Protein AF-K2BCK5-F1 (afdb_monomer)

Sequence (173 aa):
MKDTQELDNCLQQTIKYLMENWYKEETGIVACALKDSDKIVFATSSKNGKNWSHAERNAYNKFKHLYGEPSEDAAFVITLSPCVEQLKYRSESSCAELIRLLGVRRMHFGVIDTLHVSSISSYAEMGFIATLTKNNRIALICDKLMSLFSRYDSRINSELLKIKKELGDGFFS

Structure (mmCIF, N/CA/C/O backbone):
data_AF-K2BCK5-F1
#
_entry.id   AF-K2BCK5-F1
#
loop_
_atom_site.group_PDB
_atom_site.id
_atom_site.type_symbol
_atom_site.label_atom_id
_atom_site.label_alt_id
_atom_site.label_comp_id
_atom_site.label_asym_id
_atom_site.label_entity_id
_atom_site.label_seq_id
_atom_site.pdbx_PDB_ins_code
_atom_site.Cartn_x
_atom_site.Cartn_y
_atom_site.Cartn_z
_atom_site.occupancy
_atom_site.B_iso_or_equiv
_atom_site.auth_seq_id
_atom_site.auth_comp_id
_atom_site.auth_asym_id
_atom_site.auth_atom_id
_atom_site.pdbx_PDB_model_num
ATOM 1 N N . MET A 1 1 ? 1.784 6.156 -20.976 1.00 53.47 1 MET A N 1
ATOM 2 C CA . MET A 1 1 ? 0.353 6.538 -20.900 1.00 53.47 1 MET A CA 1
ATOM 3 C C . MET A 1 1 ? -0.557 5.344 -20.611 1.00 53.47 1 MET A C 1
ATOM 5 O O . MET A 1 1 ? -1.335 5.458 -19.681 1.00 53.47 1 MET A O 1
ATOM 9 N N . LYS A 1 2 ? -0.439 4.203 -21.317 1.00 61.94 2 LYS A N 1
ATOM 10 C CA . LYS A 1 2 ? -1.204 2.977 -20.988 1.00 61.94 2 LYS A CA 1
ATOM 11 C C . LYS A 1 2 ? -0.831 2.368 -19.625 1.00 61.94 2 LYS A C 1
ATOM 13 O O . LYS A 1 2 ? -1.712 2.108 -18.823 1.00 61.94 2 LYS A O 1
ATOM 18 N N . ASP A 1 3 ? 0.465 2.275 -19.335 1.00 81.06 3 ASP A N 1
ATOM 19 C CA . ASP A 1 3 ? 0.979 1.688 -18.088 1.00 81.06 3 ASP A CA 1
ATOM 20 C C . ASP A 1 3 ? 0.505 2.423 -16.815 1.00 81.06 3 ASP A C 1
ATOM 22 O O . ASP A 1 3 ? 0.029 1.811 -15.868 1.00 81.06 3 ASP A O 1
ATOM 26 N N . THR A 1 4 ? 0.515 3.761 -16.815 1.00 85.69 4 THR A N 1
ATOM 27 C CA . THR A 1 4 ? 0.007 4.556 -15.681 1.00 85.69 4 THR A CA 1
ATOM 28 C C . THR A 1 4 ? -1.488 4.346 -15.442 1.00 85.69 4 THR A C 1
ATOM 30 O O . THR A 1 4 ? -1.906 4.287 -14.294 1.00 85.69 4 THR A O 1
AT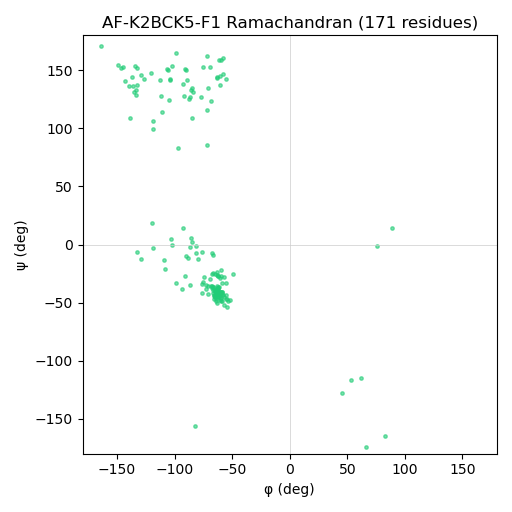OM 33 N N . GLN A 1 5 ? -2.292 4.192 -16.499 1.00 93.06 5 GLN A N 1
ATOM 34 C CA . GLN A 1 5 ? -3.727 3.933 -16.352 1.00 93.06 5 GLN A CA 1
ATOM 35 C C . GLN A 1 5 ? -3.990 2.553 -15.733 1.00 93.06 5 GLN A C 1
ATOM 37 O O . GLN A 1 5 ? -4.907 2.400 -14.929 1.00 93.06 5 GLN A O 1
ATOM 42 N N . GLU A 1 6 ? -3.192 1.545 -16.087 1.00 94.25 6 GLU A N 1
ATOM 43 C CA . GLU A 1 6 ? -3.275 0.218 -15.469 1.00 94.25 6 GLU A CA 1
ATOM 44 C C . GLU A 1 6 ? -2.897 0.259 -13.985 1.00 94.25 6 GLU A C 1
ATOM 46 O O . GLU A 1 6 ? -3.572 -0.361 -13.161 1.00 94.25 6 GLU A O 1
ATOM 51 N N . LEU A 1 7 ? -1.861 1.024 -13.629 1.00 96.38 7 LEU A N 1
ATOM 52 C CA . LEU A 1 7 ? -1.454 1.219 -12.237 1.00 96.38 7 LEU A CA 1
ATOM 53 C C . LEU A 1 7 ? -2.491 2.027 -11.440 1.00 96.38 7 LEU A C 1
ATOM 55 O O . LEU A 1 7 ? -2.759 1.674 -10.296 1.00 96.38 7 LEU A O 1
ATOM 59 N N . ASP A 1 8 ? -3.152 3.016 -12.049 1.00 97.44 8 ASP A N 1
ATOM 60 C CA . ASP A 1 8 ? -4.283 3.737 -11.447 1.00 97.44 8 ASP A CA 1
ATOM 61 C C . ASP A 1 8 ? -5.480 2.804 -11.195 1.00 97.44 8 ASP A C 1
ATOM 63 O O . ASP A 1 8 ? -6.089 2.833 -10.124 1.00 97.44 8 ASP A O 1
ATOM 67 N N . ASN A 1 9 ? -5.796 1.919 -12.146 1.00 97.06 9 ASN A N 1
ATOM 68 C CA . ASN A 1 9 ? -6.847 0.913 -11.968 1.00 97.06 9 ASN A CA 1
ATOM 69 C C . ASN A 1 9 ? -6.490 -0.069 -10.840 1.00 97.06 9 ASN A C 1
ATOM 71 O O . ASN A 1 9 ? -7.350 -0.445 -10.041 1.00 97.06 9 ASN A O 1
ATOM 75 N N . CYS A 1 10 ? -5.220 -0.472 -10.755 1.00 98.12 10 CYS A N 1
ATOM 76 C CA . CYS A 1 10 ? -4.704 -1.290 -9.661 1.00 98.12 10 CYS A CA 1
ATOM 77 C C . CYS A 1 10 ? -4.833 -0.554 -8.317 1.00 98.12 10 CYS A C 1
ATOM 79 O O . CYS A 1 10 ? -5.353 -1.114 -7.356 1.00 98.12 10 CYS A O 1
ATOM 81 N N . LEU A 1 11 ? -4.465 0.727 -8.263 1.00 98.44 11 LEU A N 1
ATOM 82 C CA . LEU A 1 11 ? -4.573 1.560 -7.067 1.00 98.44 11 LEU A CA 1
ATOM 83 C C . LEU A 1 11 ? -6.029 1.729 -6.615 1.00 98.44 11 LEU A C 1
ATOM 85 O O . LEU A 1 11 ? -6.318 1.663 -5.421 1.00 98.44 11 LEU A O 1
ATOM 89 N N . GLN A 1 12 ? -6.966 1.858 -7.554 1.00 98.19 12 GLN A N 1
ATOM 90 C CA . GLN A 1 12 ? -8.393 1.862 -7.247 1.00 98.19 12 GLN A CA 1
ATOM 91 C C . GLN A 1 12 ? -8.847 0.543 -6.597 1.00 98.19 12 GLN A C 1
ATOM 93 O O . GLN A 1 12 ? -9.608 0.567 -5.627 1.00 98.19 12 GLN A O 1
ATOM 98 N N . GLN A 1 13 ? -8.367 -0.608 -7.082 1.00 98.50 13 GLN A N 1
ATOM 99 C CA . GLN A 1 13 ? -8.641 -1.909 -6.457 1.00 98.50 13 GLN A CA 1
ATOM 100 C C . GLN A 1 13 ? -7.987 -2.027 -5.074 1.00 98.50 13 GLN A C 1
ATOM 102 O O . GLN A 1 13 ? -8.606 -2.551 -4.150 1.00 98.50 13 GLN A O 1
ATOM 107 N N . THR A 1 14 ? -6.789 -1.471 -4.894 1.00 98.69 14 THR A N 1
ATOM 108 C CA . THR A 1 14 ? -6.109 -1.386 -3.593 1.00 98.69 14 THR A CA 1
ATOM 109 C C . THR A 1 14 ? -6.914 -0.568 -2.581 1.00 98.69 14 THR A C 1
ATOM 111 O O . THR A 1 14 ? -7.064 -0.987 -1.433 1.00 98.69 14 THR A O 1
ATOM 114 N N . ILE A 1 15 ? -7.493 0.563 -2.997 1.00 98.38 15 ILE A N 1
ATOM 115 C CA . ILE A 1 15 ? -8.399 1.360 -2.153 1.00 98.38 15 ILE A CA 1
ATOM 116 C C . ILE A 1 15 ? -9.665 0.567 -1.829 1.00 98.38 15 ILE A C 1
ATOM 118 O O . ILE A 1 15 ? -10.069 0.519 -0.670 1.00 98.38 15 ILE A O 1
ATOM 122 N N . LYS A 1 16 ? -10.267 -0.109 -2.813 1.00 98.25 16 LYS A N 1
ATOM 123 C CA . LYS A 1 16 ? -11.437 -0.965 -2.575 1.00 98.25 16 LYS A CA 1
ATOM 124 C C . LYS A 1 16 ? -11.134 -2.062 -1.547 1.00 98.25 16 LYS A C 1
ATOM 126 O O . LYS A 1 16 ? -11.921 -2.261 -0.627 1.00 98.25 16 LYS A O 1
ATOM 131 N N . TYR A 1 17 ? -9.971 -2.705 -1.643 1.00 98.50 17 TYR A N 1
ATOM 132 C CA . TYR A 1 17 ? -9.525 -3.689 -0.657 1.00 98.50 17 TYR A CA 1
ATOM 133 C C . TYR A 1 17 ? -9.406 -3.078 0.747 1.00 98.50 17 TYR A C 1
ATOM 135 O O . TYR A 1 17 ? -9.821 -3.697 1.727 1.00 98.50 17 TYR A O 1
ATOM 143 N N . LEU A 1 18 ? -8.885 -1.852 0.870 1.00 98.06 18 LEU A N 1
ATOM 144 C CA . LEU A 1 18 ? -8.857 -1.140 2.150 1.00 98.06 18 LEU A CA 1
ATOM 145 C C . LEU A 1 18 ? -10.269 -0.888 2.695 1.00 98.06 18 LEU A C 1
ATOM 147 O O . LEU A 1 18 ? -10.499 -1.119 3.879 1.00 98.06 18 LEU A O 1
ATOM 151 N N . MET A 1 19 ? -11.205 -0.456 1.845 1.00 97.25 19 MET A N 1
ATOM 152 C CA . MET A 1 19 ? -12.600 -0.200 2.226 1.00 97.25 19 MET A CA 1
ATOM 153 C C . MET A 1 19 ? -13.285 -1.465 2.758 1.00 97.25 19 MET A C 1
ATOM 155 O O . MET A 1 19 ? -13.895 -1.438 3.822 1.00 97.25 19 MET A O 1
ATOM 159 N N . GLU A 1 20 ? -13.129 -2.595 2.067 1.00 97.44 20 GLU A N 1
ATOM 160 C CA . GLU A 1 20 ? -13.711 -3.887 2.466 1.00 97.44 20 GLU A CA 1
ATOM 161 C C . GLU A 1 20 ? -13.161 -4.405 3.803 1.00 97.44 20 GLU A C 1
ATOM 163 O O . GLU A 1 20 ? -13.828 -5.154 4.516 1.00 97.44 20 GLU A O 1
ATOM 168 N N . ASN A 1 21 ? -11.943 -3.998 4.164 1.00 97.19 21 ASN A N 1
ATOM 169 C CA . ASN A 1 21 ? -11.291 -4.378 5.415 1.00 97.19 21 ASN A CA 1
ATOM 170 C C . ASN A 1 21 ? -11.315 -3.251 6.459 1.00 97.19 21 ASN A C 1
ATOM 172 O O . ASN A 1 21 ? -10.730 -3.406 7.530 1.00 97.19 21 ASN A O 1
ATOM 176 N N . TRP A 1 22 ? -11.987 -2.128 6.178 1.00 96.00 22 TRP A N 1
ATOM 177 C CA . TRP A 1 22 ? -11.832 -0.882 6.927 1.00 96.00 22 TRP A CA 1
ATOM 178 C C . TRP A 1 22 ? -12.048 -1.072 8.427 1.00 96.00 22 TRP A C 1
ATOM 180 O O . TRP A 1 22 ? -11.190 -0.682 9.214 1.00 96.00 22 TRP A O 1
ATOM 190 N N . TYR A 1 23 ? -13.127 -1.745 8.822 1.00 95.88 23 TYR A N 1
ATOM 191 C CA . TYR A 1 23 ? -13.519 -1.912 10.226 1.00 95.88 23 TYR A CA 1
ATOM 192 C C . TYR A 1 23 ? -12.863 -3.083 10.963 1.00 95.88 23 TYR A C 1
ATOM 194 O O . TYR A 1 23 ? -13.219 -3.344 12.113 1.00 95.88 23 TYR A O 1
ATOM 202 N N . LYS A 1 24 ? -11.917 -3.791 10.343 1.00 95.19 24 LYS A N 1
ATOM 203 C CA . LYS A 1 24 ? -11.143 -4.811 11.053 1.00 95.19 24 LYS A CA 1
ATOM 204 C C . LYS A 1 24 ? -10.193 -4.141 12.040 1.00 95.19 24 LYS A C 1
ATOM 206 O O . LYS A 1 24 ? -9.539 -3.150 11.704 1.00 95.19 24 LYS A O 1
ATOM 211 N N . GLU A 1 25 ? -10.130 -4.667 13.259 1.00 91.50 25 GLU A N 1
ATOM 212 C CA . GLU A 1 25 ? -9.339 -4.083 14.349 1.00 91.50 25 GLU A CA 1
ATOM 213 C C . GLU A 1 25 ? -7.844 -4.058 14.011 1.00 91.50 25 GLU A C 1
ATOM 215 O O . GLU A 1 25 ? -7.132 -3.099 14.312 1.00 91.50 25 GLU A O 1
ATOM 220 N N . GLU A 1 26 ? -7.386 -5.101 13.331 1.00 93.38 26 GLU A N 1
ATOM 221 C CA . GLU A 1 26 ? -6.018 -5.274 12.884 1.00 93.38 26 GLU A CA 1
ATOM 222 C C . GLU A 1 26 ? -5.687 -4.483 11.617 1.00 93.38 26 GLU A C 1
ATOM 224 O O . GLU A 1 26 ? -4.514 -4.372 11.279 1.00 93.38 26 GLU A O 1
ATOM 229 N N . THR A 1 27 ? -6.668 -3.935 10.898 1.00 95.44 27 THR A N 1
ATOM 230 C CA . THR A 1 27 ? -6.425 -3.225 9.638 1.00 95.44 27 THR A CA 1
ATOM 231 C C . THR A 1 27 ? -6.028 -1.776 9.897 1.00 95.44 27 THR A C 1
ATOM 233 O O . THR A 1 27 ? -6.687 -1.047 10.635 1.00 95.44 27 THR A O 1
ATOM 236 N N . GLY A 1 28 ? -4.955 -1.333 9.246 1.00 95.19 28 GLY A N 1
ATOM 237 C CA . GLY A 1 28 ? -4.481 0.046 9.249 1.00 95.19 28 GLY A CA 1
ATOM 238 C C . GLY A 1 28 ? -5.224 0.928 8.245 1.00 95.19 28 GLY A C 1
ATOM 239 O O . GLY A 1 28 ? -6.366 0.648 7.876 1.00 95.19 28 GLY A O 1
ATOM 240 N N . ILE A 1 29 ? -4.577 2.015 7.822 1.00 95.44 29 ILE A N 1
ATOM 241 C CA . ILE A 1 29 ? -5.133 2.997 6.868 1.00 95.44 29 ILE A CA 1
ATOM 242 C C . ILE A 1 29 ? -4.332 3.119 5.569 1.00 95.44 29 ILE A C 1
ATOM 244 O O . ILE A 1 29 ? -4.716 3.864 4.677 1.00 95.44 29 ILE A O 1
ATOM 248 N N . VAL A 1 30 ? -3.219 2.395 5.457 1.00 97.00 30 VAL A N 1
ATOM 249 C CA . VAL A 1 30 ? -2.414 2.332 4.233 1.00 97.00 30 VAL A CA 1
ATOM 250 C C . VAL A 1 30 ? -2.693 0.995 3.567 1.00 97.00 30 VAL A C 1
ATOM 252 O O . VAL A 1 30 ? -2.837 -0.015 4.256 1.00 97.00 30 VAL A O 1
ATOM 255 N N . ALA A 1 31 ? -2.763 0.967 2.242 1.00 98.50 31 ALA A N 1
ATOM 256 C CA . ALA A 1 31 ? -2.897 -0.262 1.478 1.00 98.50 31 ALA A CA 1
ATOM 257 C C . ALA A 1 31 ? -1.909 -0.311 0.318 1.00 98.50 31 ALA A C 1
ATOM 259 O O . ALA A 1 31 ? -1.484 0.713 -0.213 1.00 98.50 31 ALA A O 1
ATOM 260 N N . CYS A 1 32 ? -1.536 -1.530 -0.046 1.00 98.81 32 CYS A N 1
ATOM 261 C CA . CYS A 1 32 ? -0.560 -1.831 -1.071 1.00 98.81 32 CYS A CA 1
ATOM 262 C C . CYS A 1 32 ? -1.038 -3.027 -1.890 1.00 98.81 32 CYS A C 1
ATOM 264 O O . CYS A 1 32 ? -1.476 -4.038 -1.332 1.00 98.81 32 CYS A O 1
ATOM 266 N N . ALA A 1 33 ? -0.888 -2.929 -3.204 1.00 98.81 33 ALA A N 1
ATOM 267 C CA . ALA A 1 33 ? -0.833 -4.080 -4.081 1.00 98.81 33 ALA A CA 1
ATOM 268 C C . ALA A 1 33 ? 0.607 -4.344 -4.513 1.00 98.81 33 ALA A C 1
ATOM 270 O O . ALA A 1 33 ? 1.362 -3.408 -4.772 1.00 98.81 33 ALA A O 1
ATOM 271 N N . LEU A 1 34 ? 0.967 -5.619 -4.615 1.00 98.69 34 LEU A N 1
ATOM 272 C CA . LEU A 1 34 ? 2.154 -6.059 -5.340 1.00 98.69 34 LEU A CA 1
ATOM 273 C C . LEU A 1 34 ? 1.671 -6.802 -6.583 1.00 98.69 34 LEU A C 1
ATOM 275 O O . LEU A 1 34 ? 1.003 -7.834 -6.463 1.00 98.69 34 LEU A O 1
ATOM 279 N N . LYS A 1 35 ? 1.953 -6.227 -7.754 1.00 98.19 35 LYS A N 1
ATOM 280 C CA . LYS A 1 35 ? 1.551 -6.745 -9.064 1.00 98.19 35 LYS A CA 1
ATOM 281 C C . LYS A 1 35 ? 2.784 -7.206 -9.826 1.00 98.19 35 LYS A C 1
ATOM 283 O O . LYS A 1 35 ? 3.704 -6.421 -10.024 1.00 98.19 35 LYS A O 1
ATOM 288 N N . ASP A 1 36 ? 2.756 -8.432 -10.319 1.00 97.62 36 ASP A N 1
ATOM 289 C CA . ASP A 1 36 ? 3.798 -9.006 -11.164 1.00 97.62 36 ASP A CA 1
ATOM 290 C C . ASP A 1 36 ? 3.127 -9.804 -12.283 1.00 97.62 36 ASP A C 1
ATOM 292 O O . ASP A 1 36 ? 2.504 -10.836 -12.039 1.00 97.62 36 ASP A O 1
ATOM 296 N N . SER A 1 37 ? 3.194 -9.288 -13.511 1.00 92.88 37 SER A N 1
ATOM 297 C CA . SER A 1 37 ? 2.460 -9.844 -14.654 1.00 92.88 37 SER A CA 1
ATOM 298 C C . SER A 1 37 ? 0.950 -9.985 -14.364 1.00 92.88 37 SER A C 1
ATOM 300 O O . SER A 1 37 ? 0.275 -8.968 -14.157 1.00 92.88 37 SER A O 1
ATOM 302 N N . ASP A 1 38 ? 0.417 -11.209 -14.356 1.00 94.62 38 ASP A N 1
ATOM 303 C CA . ASP A 1 38 ? -0.971 -11.578 -14.049 1.00 94.62 38 ASP A CA 1
ATOM 304 C C . ASP A 1 38 ? -1.225 -11.831 -12.551 1.00 94.62 38 ASP A C 1
ATOM 306 O O . ASP A 1 38 ? -2.376 -11.890 -12.112 1.00 94.62 38 ASP A O 1
ATOM 310 N N . LYS A 1 39 ? -0.164 -11.934 -11.747 1.00 98.06 39 LYS A N 1
ATOM 311 C CA . LYS A 1 39 ? -0.242 -12.162 -10.305 1.00 98.06 39 LYS A CA 1
ATOM 312 C C . LYS A 1 39 ? -0.403 -10.841 -9.579 1.00 98.06 39 LYS A C 1
ATOM 314 O O . LYS A 1 39 ? 0.338 -9.881 -9.796 1.00 98.06 39 LYS A O 1
ATOM 319 N N . ILE A 1 40 ? -1.348 -10.808 -8.652 1.00 98.44 40 ILE A N 1
ATOM 320 C CA . ILE A 1 40 ? -1.562 -9.656 -7.789 1.00 98.44 40 ILE A CA 1
ATOM 321 C C . ILE A 1 40 ? -1.952 -10.107 -6.391 1.00 98.44 40 ILE A C 1
ATOM 323 O O . ILE A 1 40 ? -2.716 -11.058 -6.206 1.00 98.44 40 ILE A O 1
ATOM 327 N N . VAL A 1 41 ? -1.432 -9.403 -5.393 1.00 98.81 41 VAL A N 1
ATOM 328 C CA . VAL A 1 41 ? -1.921 -9.496 -4.021 1.00 98.81 41 VAL A CA 1
ATOM 329 C C . VAL A 1 41 ? -2.194 -8.108 -3.484 1.00 98.81 41 VAL A C 1
ATOM 331 O O . VAL A 1 41 ? -1.465 -7.170 -3.786 1.00 98.81 41 VAL A O 1
ATOM 334 N N . PHE A 1 42 ? -3.213 -8.007 -2.637 1.00 98.75 42 PHE A N 1
ATOM 335 C CA . PHE A 1 42 ? -3.546 -6.799 -1.893 1.00 98.75 42 PHE A CA 1
ATOM 336 C C . PHE A 1 42 ? -3.315 -7.032 -0.405 1.00 98.75 42 PHE A C 1
ATOM 338 O O . PHE A 1 42 ? -3.626 -8.113 0.121 1.00 98.75 42 PHE A O 1
ATOM 345 N N . ALA A 1 43 ? -2.798 -6.015 0.271 1.00 98.56 43 ALA A N 1
ATOM 346 C CA . ALA A 1 43 ? -2.637 -5.986 1.712 1.00 98.56 43 ALA A CA 1
ATOM 347 C C . ALA A 1 43 ? -2.854 -4.570 2.249 1.00 98.56 43 ALA A C 1
ATOM 349 O O . ALA A 1 43 ? -2.612 -3.579 1.565 1.00 98.56 43 ALA A O 1
ATOM 350 N 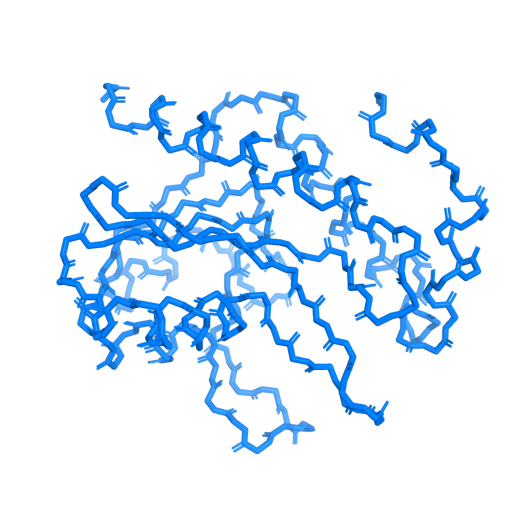N . THR A 1 44 ? -3.284 -4.477 3.501 1.00 98.25 44 THR A N 1
ATOM 351 C CA . THR A 1 44 ? -3.257 -3.226 4.260 1.00 98.25 44 THR A CA 1
ATOM 352 C C . THR A 1 44 ? -2.030 -3.215 5.162 1.00 98.25 44 THR A C 1
ATOM 354 O O . THR A 1 44 ? -1.453 -4.271 5.440 1.00 98.25 44 THR A O 1
ATOM 357 N N . SER A 1 45 ? -1.657 -2.052 5.694 1.00 96.06 45 SER A N 1
ATOM 358 C CA . SER A 1 45 ? -0.907 -2.029 6.943 1.00 96.06 45 SER A CA 1
ATOM 359 C C . SER A 1 45 ? -1.735 -2.749 8.002 1.00 96.06 45 SER A C 1
ATOM 361 O O . SER A 1 45 ? -2.971 -2.775 7.930 1.00 96.06 45 SER A O 1
ATOM 363 N N . SER A 1 46 ? -1.070 -3.426 8.928 1.00 94.50 46 SER A N 1
ATOM 364 C CA . SER A 1 46 ? -1.779 -4.235 9.910 1.00 94.50 46 SER A CA 1
ATOM 365 C C . SER A 1 46 ? -1.097 -4.270 11.259 1.00 94.50 46 SER A C 1
ATOM 367 O O . SER A 1 46 ? 0.120 -4.125 11.369 1.00 94.50 46 SER A O 1
ATOM 369 N N . LYS A 1 47 ? -1.899 -4.464 12.297 1.00 91.00 47 LYS A N 1
ATOM 370 C CA . LYS A 1 47 ? -1.435 -4.609 13.666 1.00 91.00 47 LYS A CA 1
ATOM 371 C C . LYS A 1 47 ? -1.091 -6.072 13.939 1.00 91.00 47 LYS A C 1
ATOM 373 O O . LYS A 1 47 ? -1.917 -6.956 13.741 1.00 91.00 47 LYS A O 1
ATOM 378 N N . ASN A 1 48 ? 0.121 -6.315 14.426 1.00 83.62 48 ASN A N 1
ATOM 379 C CA . ASN A 1 48 ? 0.568 -7.596 14.961 1.00 83.62 48 ASN A CA 1
ATOM 380 C C . ASN A 1 48 ? 0.956 -7.404 16.435 1.00 83.62 48 ASN A C 1
ATOM 382 O O . ASN A 1 48 ? 2.025 -6.878 16.763 1.00 83.62 48 ASN A O 1
ATOM 386 N N . GLY A 1 49 ? 0.041 -7.765 17.338 1.00 81.88 49 GLY A N 1
ATOM 387 C CA . GLY A 1 49 ? 0.186 -7.497 18.767 1.00 81.88 49 GLY A CA 1
ATOM 388 C C . GLY A 1 49 ? 0.261 -5.994 19.058 1.00 81.88 49 GLY A C 1
ATOM 389 O O . GLY A 1 49 ? -0.702 -5.262 18.838 1.00 81.88 49 GLY A O 1
ATOM 390 N N . LYS A 1 50 ? 1.406 -5.524 19.567 1.00 78.06 50 LYS A N 1
ATOM 391 C CA . LYS A 1 50 ? 1.645 -4.095 19.852 1.00 78.06 50 LYS A CA 1
ATOM 392 C C . LYS A 1 50 ? 2.247 -3.321 18.674 1.00 78.06 50 LYS A C 1
ATOM 394 O O . LYS A 1 50 ? 2.309 -2.097 18.737 1.00 78.06 50 LYS A O 1
ATOM 399 N N . ASN A 1 51 ? 2.674 -4.011 17.619 1.00 83.25 51 ASN A N 1
ATOM 400 C CA . ASN A 1 51 ? 3.430 -3.419 16.520 1.00 83.25 51 ASN A CA 1
ATOM 401 C C . ASN A 1 51 ? 2.567 -3.282 15.265 1.00 83.25 51 ASN A C 1
ATOM 403 O O . ASN A 1 51 ? 1.665 -4.083 15.035 1.00 83.25 51 ASN A O 1
ATOM 407 N N . TRP A 1 52 ? 2.874 -2.291 14.432 1.00 87.31 52 TRP A N 1
ATOM 408 C CA . TRP A 1 52 ? 2.253 -2.111 13.121 1.00 87.31 52 TRP A CA 1
ATOM 409 C C . TRP A 1 52 ? 3.225 -2.530 12.017 1.00 87.31 52 TRP A C 1
ATOM 411 O O . TRP A 1 52 ? 4.336 -2.007 11.936 1.00 87.31 52 TRP A O 1
ATOM 421 N N . SER A 1 53 ? 2.788 -3.449 11.161 1.00 91.75 53 SER A N 1
ATOM 422 C CA . SER A 1 53 ? 3.454 -3.814 9.913 1.00 91.75 53 SER A CA 1
ATOM 423 C C . SER A 1 53 ? 2.955 -2.931 8.769 1.00 91.75 53 SER A C 1
ATOM 425 O O . SER A 1 53 ? 1.768 -2.596 8.688 1.00 91.75 53 SER A O 1
ATOM 427 N N . HIS A 1 54 ? 3.866 -2.545 7.879 1.00 94.19 54 HIS A N 1
ATOM 428 C CA . HIS A 1 54 ? 3.558 -1.738 6.701 1.00 94.19 54 HIS A CA 1
ATOM 429 C C . HIS A 1 54 ? 2.864 -2.549 5.606 1.00 94.19 54 HIS A C 1
ATOM 431 O O . HIS A 1 54 ? 3.041 -3.765 5.489 1.00 94.19 54 HIS A O 1
ATOM 437 N N . ALA A 1 55 ? 2.068 -1.854 4.793 1.00 97.12 55 ALA A N 1
ATOM 438 C CA . ALA A 1 55 ? 1.262 -2.480 3.754 1.00 97.12 55 ALA A CA 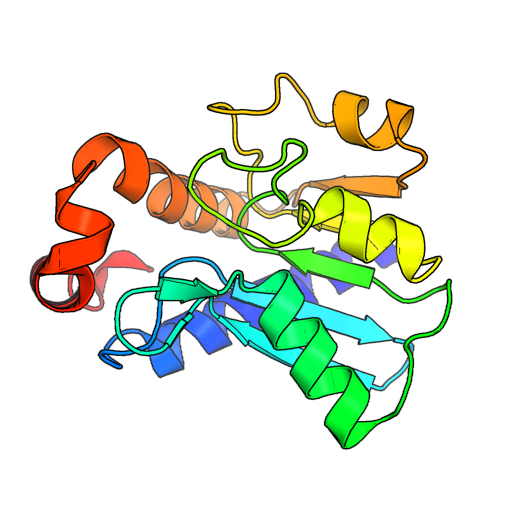1
ATOM 439 C C . ALA A 1 55 ? 2.140 -3.176 2.707 1.00 97.12 55 ALA A C 1
ATOM 441 O O . ALA A 1 55 ? 1.815 -4.271 2.261 1.00 97.12 55 ALA A O 1
ATOM 442 N N . GLU A 1 56 ? 3.279 -2.575 2.373 1.00 97.62 56 GLU A N 1
ATOM 443 C CA . GLU A 1 56 ? 4.265 -3.059 1.409 1.00 97.62 56 GLU A CA 1
ATOM 444 C C . GLU A 1 56 ? 4.882 -4.376 1.874 1.00 97.62 56 GLU A C 1
ATOM 446 O O . GLU A 1 56 ? 4.945 -5.342 1.117 1.00 97.62 56 GLU A O 1
ATOM 451 N N . ARG A 1 57 ? 5.265 -4.454 3.155 1.00 95.69 57 ARG A N 1
ATOM 452 C CA . ARG A 1 57 ? 5.818 -5.679 3.743 1.00 95.69 57 ARG A CA 1
ATOM 453 C C . ARG A 1 57 ? 4.768 -6.783 3.794 1.00 95.69 57 ARG A C 1
ATOM 455 O O . ARG A 1 57 ? 5.058 -7.927 3.455 1.00 95.69 57 ARG A O 1
ATOM 462 N N . ASN A 1 58 ? 3.537 -6.438 4.163 1.00 97.50 58 ASN A N 1
ATOM 463 C CA . ASN A 1 58 ? 2.427 -7.385 4.167 1.00 97.50 58 ASN A CA 1
ATOM 464 C C . ASN A 1 58 ? 2.101 -7.894 2.754 1.00 97.50 58 ASN A C 1
ATOM 466 O O . ASN A 1 58 ? 1.870 -9.090 2.580 1.00 97.50 58 ASN A O 1
ATOM 470 N N . ALA A 1 59 ? 2.116 -7.015 1.747 1.00 98.56 59 ALA A N 1
ATOM 471 C CA . ALA A 1 59 ? 1.911 -7.382 0.350 1.00 98.56 59 ALA A CA 1
ATOM 472 C C . ALA A 1 59 ? 3.033 -8.304 -0.139 1.00 98.56 59 ALA A C 1
ATOM 474 O O . ALA A 1 59 ? 2.738 -9.362 -0.685 1.00 98.56 59 ALA A O 1
ATOM 475 N N . TYR A 1 60 ? 4.297 -7.972 0.134 1.00 98.25 60 TYR A N 1
ATOM 476 C CA . TYR A 1 60 ? 5.432 -8.835 -0.196 1.00 98.25 60 TYR A CA 1
ATOM 477 C C . TYR A 1 60 ? 5.309 -10.219 0.447 1.00 98.25 60 TYR A C 1
ATOM 479 O O . TYR A 1 60 ? 5.347 -11.224 -0.256 1.00 98.25 60 TYR A O 1
ATOM 487 N N . ASN A 1 61 ? 5.086 -10.289 1.763 1.00 97.81 61 ASN A N 1
ATOM 488 C CA . ASN A 1 61 ? 4.971 -11.564 2.473 1.00 97.81 61 ASN A CA 1
ATOM 489 C C . ASN A 1 61 ? 3.829 -12.425 1.911 1.00 97.81 61 ASN A C 1
ATOM 491 O O . ASN A 1 61 ? 3.989 -13.633 1.728 1.00 97.81 61 ASN A O 1
ATOM 495 N N . LYS A 1 62 ? 2.687 -11.800 1.597 1.00 98.56 62 LYS A N 1
ATOM 496 C CA . LYS A 1 62 ? 1.540 -12.473 0.979 1.00 98.56 62 LYS A CA 1
ATOM 497 C C . LYS A 1 62 ? 1.857 -12.960 -0.436 1.00 98.56 62 LYS A C 1
ATOM 499 O O . LYS A 1 62 ? 1.501 -14.084 -0.774 1.00 98.56 62 LYS A O 1
ATOM 504 N N . PHE A 1 63 ? 2.532 -12.146 -1.247 1.00 98.69 63 PHE A N 1
ATOM 505 C CA . PHE A 1 63 ? 2.948 -12.520 -2.599 1.00 98.69 63 PHE A CA 1
ATOM 506 C C . PHE A 1 63 ? 3.923 -13.694 -2.556 1.00 98.69 63 PHE A C 1
ATOM 508 O O . PHE A 1 63 ? 3.674 -14.713 -3.189 1.00 98.69 63 PHE A O 1
ATOM 515 N N . LYS A 1 64 ? 4.966 -13.594 -1.726 1.00 98.44 64 LYS A N 1
ATOM 516 C CA . LYS A 1 64 ? 5.971 -14.640 -1.528 1.00 98.44 64 LYS A CA 1
ATOM 517 C C . LYS A 1 64 ? 5.365 -15.970 -1.123 1.00 98.44 64 LYS A C 1
ATOM 519 O O . LYS A 1 64 ? 5.750 -17.005 -1.658 1.00 98.44 64 LYS A O 1
ATOM 524 N N . HIS A 1 65 ? 4.400 -15.937 -0.212 1.00 98.38 65 HIS A N 1
ATOM 525 C CA . HIS A 1 65 ? 3.700 -17.138 0.220 1.00 98.38 65 HIS A CA 1
ATOM 526 C C . HIS A 1 65 ? 2.903 -17.809 -0.911 1.00 98.38 65 HIS A C 1
ATOM 528 O O . HIS A 1 65 ? 2.894 -19.032 -0.999 1.00 98.38 65 HIS A O 1
ATOM 534 N N . LEU A 1 66 ? 2.240 -17.025 -1.767 1.00 98.44 66 LEU A N 1
ATOM 535 C CA . LEU A 1 66 ? 1.364 -17.550 -2.819 1.00 98.44 66 LEU A CA 1
ATOM 536 C C . LEU A 1 66 ? 2.103 -17.897 -4.117 1.00 98.44 66 LEU A C 1
ATOM 538 O O . LEU A 1 66 ? 1.721 -18.839 -4.806 1.00 98.44 66 LEU A O 1
ATOM 542 N N . TYR A 1 67 ? 3.130 -17.125 -4.467 1.00 98.31 67 TYR A N 1
ATOM 543 C CA . TYR A 1 67 ? 3.713 -17.113 -5.808 1.00 98.31 67 TYR A CA 1
ATOM 544 C C . TYR A 1 67 ? 5.245 -17.196 -5.839 1.00 98.31 67 TYR A C 1
ATOM 546 O O . TYR A 1 67 ? 5.802 -17.322 -6.930 1.00 98.31 67 TYR A O 1
ATOM 554 N N . GLY A 1 68 ? 5.923 -17.141 -4.687 1.00 97.75 68 GLY A N 1
ATOM 555 C CA . GLY A 1 68 ? 7.381 -17.015 -4.607 1.00 97.75 68 GLY A CA 1
ATOM 556 C C . GLY A 1 68 ? 7.868 -15.568 -4.748 1.00 97.75 68 GLY A C 1
ATOM 557 O O . GLY A 1 68 ? 7.100 -14.624 -4.587 1.00 97.75 68 GLY A O 1
ATOM 558 N N . GLU A 1 69 ? 9.163 -15.378 -4.998 1.00 97.94 69 GLU A N 1
ATOM 559 C CA . GLU A 1 69 ? 9.732 -14.029 -5.139 1.00 97.94 69 GLU A CA 1
ATOM 560 C C . GLU A 1 69 ? 9.132 -13.281 -6.347 1.00 97.94 69 GLU A C 1
ATOM 562 O O . GLU A 1 69 ? 8.870 -13.909 -7.378 1.00 97.94 69 GLU A O 1
ATOM 567 N N . PRO A 1 70 ? 8.903 -11.958 -6.241 1.00 97.81 70 PRO A N 1
ATOM 568 C CA . PRO A 1 70 ? 8.487 -11.150 -7.381 1.00 97.81 70 PRO A CA 1
ATOM 569 C C . PRO A 1 70 ? 9.624 -11.005 -8.401 1.00 97.81 70 PRO A C 1
ATOM 571 O O . PRO A 1 70 ? 10.803 -11.034 -8.044 1.00 97.81 70 PRO A O 1
ATOM 574 N N . SER A 1 71 ? 9.269 -10.804 -9.668 1.00 97.50 71 SER A N 1
ATOM 575 C CA . SER A 1 71 ? 10.216 -10.414 -10.713 1.00 97.50 71 SER A CA 1
ATOM 576 C C . SER A 1 71 ? 10.679 -8.957 -10.554 1.00 97.50 71 SER A C 1
ATOM 578 O O . SER A 1 71 ? 10.020 -8.146 -9.902 1.00 97.50 71 SER A O 1
ATOM 580 N N . GLU A 1 72 ? 11.787 -8.588 -11.203 1.00 96.38 72 GLU A N 1
ATOM 581 C CA . GLU A 1 72 ? 12.269 -7.194 -11.241 1.00 96.38 72 GLU A CA 1
ATOM 582 C C . GLU A 1 72 ? 11.276 -6.237 -11.937 1.00 96.38 72 GLU A C 1
ATOM 584 O O . GLU A 1 72 ? 11.261 -5.035 -11.651 1.00 96.38 72 GLU A O 1
ATOM 589 N N . ASP A 1 73 ? 10.412 -6.776 -12.807 1.00 95.38 73 ASP A N 1
ATOM 590 C CA . ASP A 1 73 ? 9.374 -6.044 -13.546 1.00 95.38 73 ASP A CA 1
ATOM 591 C C . ASP A 1 73 ? 8.098 -5.798 -12.727 1.00 95.38 73 ASP A C 1
ATOM 593 O O . ASP A 1 73 ? 7.199 -5.062 -13.173 1.00 95.38 73 ASP A O 1
ATOM 597 N N . ALA A 1 74 ? 8.012 -6.393 -11.531 1.00 97.94 74 ALA A N 1
ATOM 598 C CA . ALA A 1 74 ? 6.911 -6.187 -10.607 1.00 97.94 74 ALA A CA 1
ATOM 599 C C . ALA A 1 74 ? 6.753 -4.704 -10.232 1.00 97.94 74 ALA A C 1
ATOM 601 O O . ALA A 1 74 ? 7.657 -3.877 -10.375 1.00 97.94 74 ALA A O 1
ATOM 602 N N . ALA A 1 75 ? 5.574 -4.355 -9.729 1.00 98.19 75 ALA A N 1
ATOM 603 C CA . ALA A 1 75 ? 5.256 -3.013 -9.278 1.00 98.19 75 ALA A CA 1
ATOM 604 C C . ALA A 1 75 ? 4.573 -3.041 -7.912 1.00 98.19 75 ALA A C 1
ATOM 606 O O . ALA A 1 75 ? 3.594 -3.765 -7.700 1.00 98.19 75 ALA A O 1
ATOM 607 N N . PHE A 1 76 ? 5.053 -2.185 -7.012 1.00 98.56 76 PHE A N 1
ATOM 608 C CA . PHE A 1 76 ? 4.323 -1.840 -5.798 1.00 98.56 76 PHE A CA 1
ATOM 609 C C . PHE A 1 76 ? 3.378 -0.672 -6.088 1.00 98.56 76 PHE A C 1
ATOM 611 O O . PHE A 1 76 ? 3.798 0.382 -6.566 1.00 98.56 76 PHE A O 1
ATOM 618 N N . VAL A 1 77 ? 2.093 -0.853 -5.794 1.00 98.56 77 VAL A N 1
ATOM 619 C CA . VAL A 1 77 ? 1.039 0.145 -6.006 1.00 98.56 77 VAL A CA 1
ATOM 620 C C . VAL A 1 77 ? 0.415 0.486 -4.659 1.00 98.56 77 VAL A C 1
ATOM 622 O O . VAL A 1 77 ? -0.303 -0.335 -4.087 1.00 98.56 77 VAL A O 1
ATOM 625 N N . ILE A 1 78 ? 0.719 1.666 -4.121 1.00 98.44 78 ILE A N 1
ATOM 626 C CA . ILE A 1 78 ? 0.531 1.982 -2.698 1.00 98.44 78 ILE A CA 1
ATOM 627 C C . ILE A 1 78 ? -0.294 3.261 -2.519 1.00 98.44 78 ILE A C 1
ATOM 629 O O . ILE A 1 78 ? -0.139 4.233 -3.255 1.00 98.44 78 ILE A O 1
ATOM 633 N N . THR A 1 79 ? -1.169 3.299 -1.514 1.00 98.25 79 THR A N 1
ATOM 634 C CA . THR A 1 79 ? -1.989 4.487 -1.223 1.00 98.25 79 THR A CA 1
ATOM 635 C C . THR A 1 79 ? -1.179 5.666 -0.680 1.00 98.25 79 THR A C 1
ATOM 637 O O . THR A 1 79 ? -1.561 6.805 -0.913 1.00 98.25 79 THR A O 1
ATOM 640 N N . LEU A 1 80 ? -0.075 5.405 0.021 1.00 96.56 80 LEU A N 1
ATOM 641 C CA . LEU A 1 80 ? 0.850 6.390 0.588 1.00 96.56 80 LEU A CA 1
ATOM 642 C C . LEU A 1 80 ? 2.276 5.968 0.228 1.00 96.56 80 LEU A C 1
ATOM 644 O O . LEU A 1 80 ? 2.576 4.777 0.284 1.00 96.56 80 LEU A O 1
ATOM 648 N N . SER A 1 81 ? 3.136 6.904 -0.171 1.00 94.38 81 SER A N 1
ATOM 649 C CA . SER A 1 81 ? 4.480 6.555 -0.630 1.00 94.38 81 SER A CA 1
ATOM 650 C C . SER A 1 81 ? 5.310 5.836 0.459 1.00 94.38 81 SER A C 1
ATOM 652 O O . SER A 1 81 ? 5.177 6.162 1.639 1.00 94.38 81 SER A O 1
ATOM 654 N N . PRO A 1 82 ? 6.175 4.865 0.100 1.00 91.88 82 PRO A N 1
ATOM 655 C CA . PRO A 1 82 ? 6.915 4.058 1.068 1.00 91.88 82 PRO A CA 1
ATOM 656 C C . PRO A 1 82 ? 7.876 4.872 1.917 1.00 91.88 82 PRO A C 1
ATOM 658 O O . PRO A 1 82 ? 8.559 5.758 1.403 1.00 91.88 82 PRO A O 1
ATOM 661 N N . CYS A 1 83 ? 8.030 4.517 3.190 1.00 90.44 83 CYS A N 1
ATOM 662 C CA . CYS A 1 83 ? 9.041 5.168 4.016 1.00 90.44 83 CYS A CA 1
ATOM 663 C C . CYS A 1 83 ? 10.455 4.950 3.440 1.00 90.44 83 CYS A C 1
ATOM 665 O O . CYS A 1 83 ? 10.802 3.842 3.012 1.00 90.44 83 CYS A O 1
ATOM 667 N N . VAL A 1 84 ? 11.263 6.015 3.443 1.00 86.31 84 VAL A N 1
ATOM 668 C CA . VAL A 1 84 ? 12.659 5.992 2.973 1.00 86.31 84 VAL A CA 1
ATOM 669 C C . VAL A 1 84 ? 13.637 5.732 4.119 1.00 86.31 84 VAL A C 1
ATOM 671 O O . VAL A 1 84 ? 14.568 4.943 3.965 1.00 86.31 84 VAL A O 1
ATOM 674 N N . GLU A 1 85 ? 13.372 6.296 5.298 1.00 79.44 85 GLU A N 1
ATOM 675 C CA . GLU A 1 85 ? 14.195 6.117 6.493 1.00 79.44 85 GLU A CA 1
ATOM 676 C C . GLU A 1 85 ? 13.746 4.928 7.347 1.00 79.44 85 GLU A C 1
ATOM 678 O O . GLU A 1 85 ? 12.563 4.571 7.420 1.00 79.44 85 GLU A O 1
ATOM 683 N N . GLN A 1 86 ? 14.710 4.324 8.045 1.00 69.81 86 GLN A N 1
ATOM 684 C CA . GLN A 1 86 ? 14.409 3.387 9.116 1.00 69.81 86 GLN A CA 1
ATOM 685 C C . GLN A 1 86 ? 13.865 4.164 10.320 1.00 69.81 86 GLN A C 1
ATOM 687 O O . GLN A 1 86 ? 14.566 4.957 10.947 1.00 69.81 86 GLN A O 1
ATOM 692 N N . LEU A 1 87 ? 12.605 3.916 10.672 1.00 65.56 87 LEU A N 1
ATOM 693 C CA . LEU A 1 87 ? 12.000 4.530 11.849 1.00 65.56 87 LEU A CA 1
ATOM 694 C C . LEU A 1 87 ? 12.659 3.962 13.117 1.00 65.56 87 LEU A C 1
ATOM 696 O O . LEU A 1 87 ? 12.626 2.753 13.337 1.00 65.56 87 LEU A O 1
ATOM 700 N N . LYS A 1 88 ? 13.209 4.837 13.975 1.00 53.94 88 LYS A N 1
ATOM 701 C CA . LYS A 1 88 ? 13.981 4.489 15.195 1.00 53.94 88 LYS A CA 1
ATOM 702 C C . LYS A 1 88 ? 13.318 3.463 16.123 1.00 53.94 88 LYS A C 1
ATOM 704 O O . LYS A 1 88 ? 14.007 2.783 16.873 1.00 53.94 88 LYS A O 1
ATOM 709 N N . TYR A 1 89 ? 11.994 3.351 16.087 1.00 55.03 89 TYR A N 1
ATOM 710 C CA . TYR A 1 89 ? 11.214 2.449 16.938 1.00 55.03 89 TYR A CA 1
ATOM 711 C C . TYR A 1 89 ? 10.940 1.080 16.295 1.00 55.03 89 TYR A C 1
ATOM 713 O O . TYR A 1 89 ? 10.062 0.354 16.760 1.00 55.03 89 TYR A O 1
ATOM 721 N N . ARG A 1 90 ? 11.639 0.728 15.205 1.00 59.88 90 ARG A N 1
ATOM 722 C CA . ARG A 1 90 ? 11.423 -0.516 14.455 1.00 59.88 90 ARG A CA 1
ATOM 723 C C . ARG A 1 90 ? 12.741 -1.195 14.085 1.00 59.88 90 ARG A C 1
ATOM 725 O O . ARG A 1 90 ? 13.679 -0.561 13.613 1.00 59.88 90 ARG A O 1
ATOM 732 N N . SER A 1 91 ? 12.786 -2.513 14.266 1.00 59.59 91 SER A N 1
ATOM 733 C CA . SER A 1 91 ? 13.946 -3.361 13.956 1.00 59.59 91 SER A CA 1
ATOM 734 C C . SER A 1 91 ? 14.062 -3.743 12.476 1.00 59.59 91 SER A C 1
ATOM 736 O O . SER A 1 91 ? 14.979 -4.464 12.104 1.00 59.59 91 SER A O 1
ATOM 738 N N . GLU A 1 92 ? 13.124 -3.310 11.636 1.00 73.75 92 GLU A N 1
ATOM 739 C CA . GLU A 1 92 ? 13.061 -3.674 10.221 1.00 73.75 92 GLU A CA 1
ATOM 740 C C . GLU A 1 92 ? 13.585 -2.546 9.327 1.00 73.75 92 GLU A C 1
ATOM 742 O O . GLU A 1 92 ? 13.492 -1.370 9.682 1.00 73.75 92 GLU A O 1
ATOM 747 N N . SER A 1 93 ? 14.086 -2.905 8.141 1.00 81.25 93 SER A N 1
ATOM 748 C CA . SER A 1 93 ? 14.454 -1.942 7.100 1.00 81.25 93 SER A CA 1
ATOM 749 C C . SER A 1 93 ? 13.258 -1.085 6.661 1.00 81.25 93 SER A C 1
ATOM 751 O O . SER A 1 93 ? 12.095 -1.481 6.822 1.00 81.25 93 SER A O 1
ATOM 753 N N . SER A 1 94 ? 13.540 0.080 6.071 1.00 89.94 94 SER A N 1
ATOM 754 C CA . SER A 1 94 ? 12.506 0.902 5.440 1.00 89.94 94 SER A CA 1
ATOM 755 C C . SER A 1 94 ? 11.840 0.157 4.279 1.00 89.94 94 SER A C 1
ATOM 757 O O . SER A 1 94 ? 12.390 -0.800 3.725 1.00 89.94 94 SER A O 1
ATOM 759 N N . CYS A 1 95 ? 10.628 0.570 3.908 1.00 93.12 95 CYS A N 1
ATOM 760 C CA . CYS A 1 95 ? 9.913 -0.061 2.803 1.00 93.12 95 CYS A CA 1
ATOM 761 C C . CYS A 1 95 ? 10.609 0.200 1.468 1.00 93.12 95 CYS A C 1
ATOM 763 O O . CYS A 1 95 ? 10.690 -0.717 0.658 1.00 93.12 95 CYS A O 1
ATOM 765 N N . ALA A 1 96 ? 11.194 1.385 1.276 1.00 93.44 96 ALA A N 1
ATOM 766 C CA . ALA A 1 96 ? 12.049 1.644 0.125 1.00 93.44 96 ALA A CA 1
ATOM 767 C C . ALA A 1 96 ? 13.240 0.668 0.086 1.00 93.44 96 ALA A C 1
ATOM 769 O O . ALA A 1 96 ? 13.461 0.009 -0.924 1.00 93.44 96 ALA A O 1
ATOM 770 N N . GLU A 1 97 ? 13.956 0.481 1.197 1.00 92.94 97 GLU A N 1
ATOM 771 C CA . GLU A 1 97 ? 15.089 -0.450 1.239 1.00 92.94 97 GLU A CA 1
ATOM 772 C C . GLU A 1 97 ? 14.667 -1.905 0.984 1.00 92.94 97 GLU A C 1
ATOM 774 O O . GLU A 1 97 ? 15.331 -2.614 0.232 1.00 92.94 97 GLU A O 1
ATOM 779 N N . LEU A 1 98 ? 13.535 -2.348 1.546 1.00 94.19 98 LEU A N 1
ATOM 780 C CA . LEU A 1 98 ? 12.957 -3.658 1.233 1.00 94.19 98 LEU A CA 1
ATOM 781 C C . LEU A 1 98 ? 12.743 -3.815 -0.278 1.00 94.19 98 LEU A C 1
ATOM 783 O O . LEU A 1 98 ? 13.225 -4.781 -0.857 1.00 94.19 98 LEU A O 1
ATOM 787 N N . ILE A 1 99 ? 12.039 -2.873 -0.909 1.00 95.75 99 ILE A N 1
ATOM 788 C CA . ILE A 1 99 ? 11.704 -2.936 -2.338 1.00 95.75 99 ILE A CA 1
ATOM 789 C C . ILE A 1 99 ? 12.985 -2.961 -3.186 1.00 95.75 99 ILE A C 1
ATOM 791 O O . ILE A 1 99 ? 13.092 -3.767 -4.109 1.00 95.75 99 ILE A O 1
ATOM 795 N N . ARG A 1 100 ? 13.994 -2.161 -2.813 1.00 94.56 100 ARG A N 1
ATOM 796 C CA . ARG A 1 100 ? 15.311 -2.142 -3.466 1.00 94.56 100 ARG A CA 1
ATOM 797 C C . ARG A 1 100 ? 16.011 -3.500 -3.402 1.00 94.56 100 ARG A C 1
ATOM 799 O O . ARG A 1 100 ? 16.538 -3.959 -4.412 1.00 94.56 100 ARG A O 1
ATOM 806 N N . LEU A 1 101 ? 16.022 -4.140 -2.231 1.00 94.12 101 LEU A N 1
ATOM 807 C CA . LEU A 1 101 ? 16.659 -5.448 -2.027 1.00 94.12 101 LEU A CA 1
ATOM 808 C C . LEU A 1 101 ? 15.965 -6.578 -2.799 1.00 94.12 101 LEU A C 1
ATOM 810 O O . LEU A 1 101 ? 16.6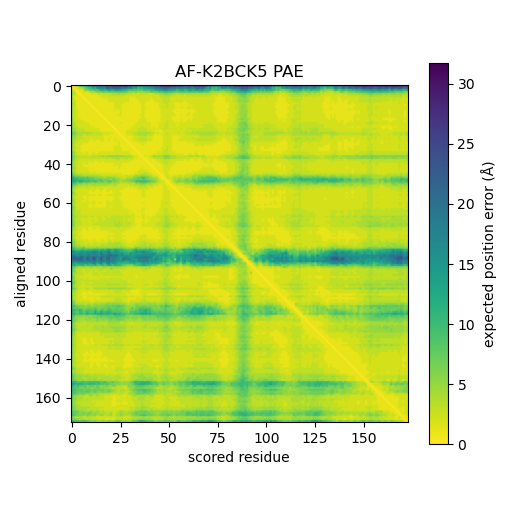16 -7.563 -3.129 1.00 94.12 101 LEU A O 1
ATOM 814 N N . LEU A 1 102 ? 14.676 -6.426 -3.118 1.00 95.19 102 LEU A N 1
ATOM 815 C CA . LEU A 1 102 ? 13.936 -7.357 -3.976 1.00 95.19 102 LEU A CA 1
ATOM 816 C C . LEU A 1 102 ? 14.265 -7.199 -5.470 1.00 95.19 102 LEU A C 1
ATOM 818 O O . LEU A 1 102 ? 13.755 -7.965 -6.278 1.00 95.19 102 LEU A O 1
ATOM 822 N N . GLY A 1 103 ? 15.059 -6.195 -5.860 1.00 95.75 103 GLY A N 1
ATOM 823 C CA . GLY A 1 103 ? 15.340 -5.883 -7.268 1.00 95.75 103 GLY A CA 1
ATOM 824 C C . GLY A 1 103 ? 14.190 -5.176 -7.995 1.00 95.75 103 GLY A C 1
ATOM 825 O O . GLY A 1 103 ? 14.335 -4.793 -9.154 1.00 95.75 103 GLY A O 1
ATOM 826 N N . VAL A 1 104 ? 13.067 -4.937 -7.312 1.00 96.38 104 VAL A N 1
ATOM 827 C CA . VAL A 1 104 ? 11.886 -4.274 -7.871 1.00 96.38 104 VAL A CA 1
ATOM 828 C C . VAL A 1 104 ? 12.124 -2.770 -7.942 1.00 96.38 104 VAL A C 1
ATOM 830 O O . VAL A 1 104 ? 12.459 -2.131 -6.945 1.00 96.38 104 VAL A O 1
ATOM 833 N N . ARG A 1 105 ? 11.921 -2.170 -9.120 1.00 94.50 105 ARG A N 1
ATOM 834 C CA . ARG A 1 105 ? 12.174 -0.728 -9.319 1.00 94.50 105 ARG A CA 1
ATOM 835 C C . ARG A 1 105 ? 10.917 0.109 -9.471 1.00 94.50 105 ARG A C 1
ATOM 837 O O . ARG A 1 105 ? 10.978 1.323 -9.293 1.00 94.50 105 ARG A O 1
ATOM 844 N N . ARG A 1 106 ? 9.791 -0.499 -9.837 1.00 96.50 106 ARG A N 1
ATOM 845 C CA . ARG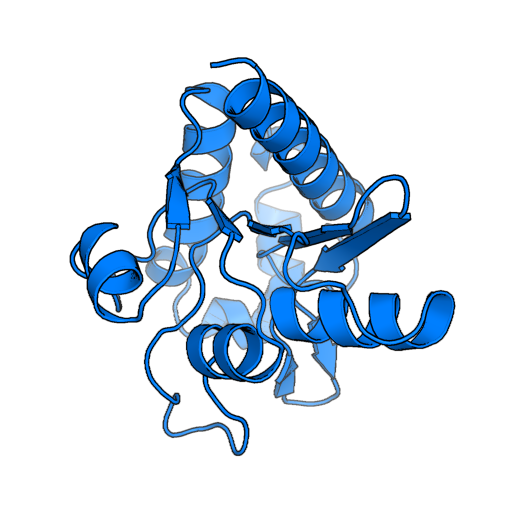 A 1 106 ? 8.582 0.236 -10.219 1.00 96.50 106 ARG A CA 1
ATOM 846 C C . ARG A 1 106 ? 7.685 0.460 -9.015 1.00 96.50 106 ARG A C 1
ATOM 848 O O . ARG A 1 106 ? 7.309 -0.481 -8.314 1.00 96.50 106 ARG A O 1
ATOM 855 N N . MET A 1 107 ? 7.301 1.714 -8.814 1.00 96.81 107 MET A N 1
ATOM 856 C CA . MET A 1 107 ? 6.362 2.090 -7.771 1.00 96.81 107 MET A CA 1
ATOM 857 C C . MET A 1 107 ? 5.331 3.101 -8.269 1.00 96.81 107 MET A C 1
ATOM 859 O O . MET A 1 107 ? 5.632 3.993 -9.066 1.00 96.81 107 MET A O 1
ATOM 863 N N . HIS A 1 108 ? 4.105 2.970 -7.777 1.00 97.75 108 HIS A N 1
ATOM 864 C CA . HIS A 1 108 ? 3.006 3.875 -8.083 1.00 97.75 108 HIS A CA 1
ATOM 865 C C . HIS A 1 108 ? 2.272 4.278 -6.808 1.00 97.75 108 HIS A C 1
ATOM 867 O O . HIS A 1 108 ? 1.890 3.408 -6.024 1.00 97.75 108 HIS A O 1
ATOM 873 N N . PHE A 1 109 ? 2.078 5.579 -6.595 1.00 96.19 109 PHE A N 1
ATOM 874 C CA . PHE A 1 109 ? 1.546 6.114 -5.344 1.00 96.19 109 PHE A CA 1
ATOM 875 C C . PHE A 1 109 ? 0.251 6.895 -5.539 1.00 96.19 109 PHE A C 1
ATOM 877 O O . PHE A 1 109 ? 0.083 7.612 -6.527 1.00 96.19 109 PHE A O 1
ATOM 884 N N . GLY A 1 110 ? -0.621 6.834 -4.537 1.00 97.12 110 GLY A N 1
ATOM 885 C CA . GLY A 1 110 ? -1.754 7.749 -4.422 1.00 97.12 110 GLY A CA 1
ATOM 886 C C . GLY A 1 110 ? -1.363 9.142 -3.930 1.00 97.12 110 GLY A C 1
ATOM 887 O O . GLY A 1 110 ? -1.837 10.137 -4.471 1.00 97.12 110 GLY A O 1
ATOM 888 N N . VAL A 1 111 ? -0.474 9.218 -2.937 1.00 96.00 111 VAL A N 1
ATOM 889 C CA . VAL A 1 111 ? 0.056 10.478 -2.393 1.00 96.00 111 VAL A CA 1
ATOM 890 C C . VAL A 1 111 ? 1.488 10.291 -1.883 1.00 96.00 111 VAL A C 1
ATOM 892 O O . VAL A 1 111 ? 1.886 9.176 -1.535 1.00 96.00 111 VAL A O 1
ATOM 895 N N . ILE A 1 112 ? 2.267 11.375 -1.857 1.00 93.25 112 ILE A N 1
ATOM 896 C CA . ILE A 1 112 ? 3.604 11.407 -1.247 1.00 93.25 112 ILE A CA 1
ATOM 897 C C . ILE A 1 112 ? 3.470 11.673 0.247 1.00 93.25 112 ILE A C 1
ATOM 899 O O . ILE A 1 112 ? 2.783 12.609 0.644 1.00 93.25 112 ILE A O 1
ATOM 903 N N . ASP A 1 113 ? 4.201 10.912 1.054 1.00 88.69 113 ASP A N 1
ATOM 904 C CA . ASP A 1 113 ? 4.414 11.208 2.464 1.00 88.69 113 ASP A CA 1
ATOM 905 C C . ASP A 1 113 ? 5.348 12.416 2.650 1.00 88.69 113 ASP A C 1
ATOM 907 O O . ASP A 1 113 ? 6.562 12.290 2.825 1.00 88.69 113 ASP A O 1
ATOM 911 N N . THR A 1 114 ? 4.768 13.613 2.611 1.00 82.00 114 THR A N 1
ATOM 912 C CA . THR A 1 114 ? 5.488 14.881 2.792 1.00 82.00 114 THR A CA 1
ATOM 913 C C . THR A 1 114 ? 6.049 15.089 4.201 1.00 82.00 114 THR A C 1
ATOM 915 O O . THR A 1 114 ? 6.811 16.033 4.405 1.00 82.00 114 THR A O 1
ATOM 918 N N . LEU A 1 115 ? 5.730 14.219 5.172 1.00 78.75 115 LEU A N 1
ATOM 919 C CA . LEU A 1 115 ? 6.333 14.266 6.510 1.00 78.75 115 LEU A CA 1
ATOM 920 C C . LEU A 1 115 ? 7.778 13.756 6.504 1.00 78.75 115 LEU A C 1
ATOM 922 O O . LEU A 1 115 ? 8.579 14.155 7.351 1.00 78.75 115 LEU A O 1
ATOM 926 N N . HIS A 1 116 ? 8.105 12.866 5.565 1.00 77.88 116 HIS A N 1
ATOM 927 C CA . HIS A 1 116 ? 9.376 12.140 5.539 1.00 77.88 116 HIS A CA 1
ATOM 928 C C . HIS A 1 116 ? 10.093 12.202 4.185 1.00 77.88 116 HIS A C 1
ATOM 930 O O . HIS A 1 116 ? 11.265 11.842 4.102 1.00 77.88 116 HIS A O 1
ATOM 936 N N . VAL A 1 117 ? 9.422 12.666 3.128 1.00 81.94 117 VAL A N 1
ATOM 937 C CA . VAL A 1 117 ? 9.980 12.769 1.776 1.00 81.94 117 VAL A CA 1
ATOM 938 C C . VAL A 1 117 ? 9.627 14.123 1.165 1.00 81.94 117 VAL A C 1
ATOM 940 O O . VAL A 1 117 ? 8.472 14.537 1.170 1.00 81.94 117 VAL A O 1
ATOM 943 N N . SER A 1 118 ? 10.614 14.822 0.598 1.00 77.19 118 SER A N 1
ATOM 944 C CA . SER A 1 118 ? 10.408 16.162 0.031 1.00 77.19 118 SER A CA 1
ATOM 945 C C . SER A 1 118 ? 9.702 16.142 -1.327 1.00 77.19 118 SER A C 1
ATOM 947 O O . SER A 1 118 ? 8.945 17.058 -1.645 1.00 77.19 118 SER A O 1
ATOM 949 N N . SER A 1 119 ? 9.954 15.121 -2.153 1.00 87.25 119 SER A N 1
ATOM 950 C CA . SER A 1 119 ? 9.356 14.994 -3.484 1.00 87.25 119 SER A CA 1
ATOM 951 C C . SER A 1 119 ? 9.480 13.579 -4.055 1.00 87.25 119 SER A C 1
ATOM 953 O O . SER A 1 119 ? 10.231 12.746 -3.553 1.00 87.25 119 SER A O 1
ATOM 955 N N . ILE A 1 120 ? 8.796 13.317 -5.175 1.00 87.38 120 ILE A N 1
ATOM 956 C CA . ILE A 1 120 ? 8.913 12.043 -5.900 1.00 87.38 120 ILE A CA 1
ATOM 957 C C . ILE A 1 120 ? 10.352 11.769 -6.370 1.00 87.38 120 ILE A C 1
ATOM 959 O O . ILE A 1 120 ? 10.751 10.611 -6.487 1.00 87.38 120 ILE A O 1
ATOM 963 N N . SER A 1 121 ? 11.139 12.827 -6.598 1.00 88.88 121 SER A N 1
ATOM 964 C CA . SER A 1 121 ? 12.528 12.743 -7.053 1.00 88.88 121 SER A CA 1
ATOM 965 C C . SER A 1 121 ? 13.431 12.028 -6.051 1.00 88.88 121 SER A C 1
ATOM 967 O O . SER A 1 121 ? 14.372 11.362 -6.469 1.00 88.88 121 SER A O 1
ATOM 969 N N . SER A 1 122 ? 13.102 12.059 -4.755 1.00 91.00 122 SER A N 1
ATOM 970 C CA . SER A 1 122 ? 13.848 11.322 -3.728 1.00 91.00 122 SER A CA 1
ATOM 971 C C . SER A 1 122 ? 13.865 9.813 -3.995 1.00 91.00 122 SER A C 1
ATOM 973 O O . SER A 1 122 ? 14.865 9.152 -3.743 1.00 91.00 122 SER A O 1
ATOM 975 N N . TYR A 1 123 ? 12.799 9.249 -4.574 1.00 92.62 123 TYR A N 1
ATOM 976 C CA . TYR A 1 123 ? 12.790 7.836 -4.964 1.00 92.62 123 TYR A CA 1
ATOM 977 C C . TYR A 1 123 ? 13.621 7.577 -6.227 1.00 92.62 123 TYR A C 1
ATOM 979 O O . TYR A 1 123 ? 14.240 6.521 -6.347 1.00 92.62 123 TYR A O 1
ATOM 987 N N . ALA A 1 124 ? 13.678 8.535 -7.156 1.00 92.31 124 ALA A N 1
ATOM 988 C CA . ALA A 1 124 ? 14.520 8.417 -8.346 1.00 92.31 124 ALA A CA 1
ATOM 989 C C . ALA A 1 124 ? 16.013 8.391 -7.979 1.00 92.31 124 ALA A C 1
ATOM 991 O O . ALA A 1 124 ? 16.762 7.587 -8.530 1.00 92.31 124 ALA A O 1
ATOM 992 N N . GLU A 1 125 ? 16.430 9.194 -6.995 1.00 91.31 125 GLU A N 1
ATOM 993 C CA . GLU A 1 125 ? 17.794 9.182 -6.438 1.00 91.31 125 GLU A CA 1
ATOM 994 C C . GLU A 1 125 ? 18.166 7.826 -5.813 1.00 91.31 125 GLU A C 1
ATOM 996 O O . GLU A 1 125 ? 19.326 7.421 -5.845 1.00 91.31 125 GLU A O 1
ATOM 1001 N N . MET A 1 126 ? 17.176 7.080 -5.313 1.00 90.88 126 MET A N 1
ATOM 1002 C CA . MET A 1 126 ? 17.340 5.715 -4.796 1.00 90.88 126 MET A CA 1
ATOM 1003 C C . MET A 1 126 ? 17.283 4.629 -5.889 1.00 90.88 126 MET A C 1
ATOM 1005 O O . MET A 1 126 ? 17.371 3.440 -5.581 1.00 90.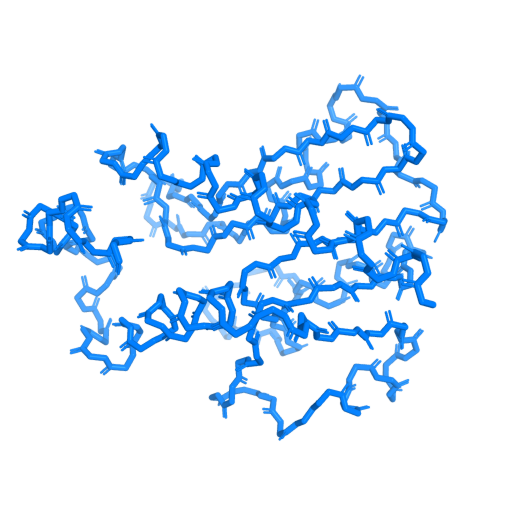88 126 MET A O 1
ATOM 1009 N N . GLY A 1 127 ? 17.137 5.013 -7.162 1.00 93.38 127 GLY A N 1
ATOM 1010 C CA . GLY A 1 127 ? 17.097 4.098 -8.307 1.00 93.38 127 GLY A CA 1
ATOM 1011 C C . GLY A 1 127 ? 15.706 3.565 -8.665 1.00 93.38 127 GLY A C 1
ATOM 1012 O O . GLY A 1 127 ? 15.603 2.606 -9.435 1.00 93.38 127 GLY A O 1
ATOM 1013 N N . PHE A 1 128 ? 14.635 4.163 -8.136 1.00 95.88 128 PHE A N 1
ATOM 1014 C CA . PHE A 1 128 ? 13.266 3.752 -8.440 1.00 95.88 128 PHE A CA 1
ATOM 1015 C C . PHE A 1 128 ? 12.651 4.495 -9.626 1.00 95.88 128 PHE A C 1
ATOM 1017 O O . PHE A 1 128 ? 12.902 5.673 -9.872 1.00 95.88 128 PHE A O 1
ATOM 1024 N N . ILE A 1 129 ? 11.732 3.811 -10.301 1.00 95.69 129 ILE A N 1
ATOM 1025 C CA . ILE A 1 129 ? 10.803 4.375 -11.277 1.00 95.69 129 ILE A CA 1
ATOM 1026 C C . ILE A 1 129 ? 9.482 4.622 -10.542 1.00 95.69 129 ILE A C 1
ATOM 1028 O O . ILE A 1 129 ? 8.579 3.782 -10.544 1.00 95.69 129 ILE A O 1
ATOM 1032 N N . ALA A 1 130 ? 9.406 5.761 -9.855 1.00 95.38 130 ALA A N 1
ATOM 1033 C CA . ALA A 1 130 ? 8.242 6.166 -9.076 1.00 95.38 130 ALA A CA 1
ATOM 1034 C C . ALA A 1 130 ? 7.284 7.039 -9.899 1.00 95.38 130 ALA A C 1
ATOM 1036 O O . ALA A 1 130 ? 7.698 7.943 -10.626 1.00 95.38 130 ALA A O 1
ATOM 1037 N N . THR A 1 131 ? 5.984 6.793 -9.758 1.00 96.00 131 THR A N 1
ATOM 1038 C CA . THR A 1 131 ? 4.926 7.595 -10.384 1.00 96.00 131 THR A CA 1
ATOM 1039 C C . THR A 1 131 ? 3.818 7.907 -9.383 1.00 96.00 131 THR A C 1
ATOM 1041 O O . THR A 1 131 ? 3.603 7.160 -8.433 1.00 96.00 131 THR A O 1
ATOM 1044 N N . LEU A 1 132 ? 3.107 9.010 -9.603 1.00 95.81 132 LEU A N 1
ATOM 1045 C CA . LEU A 1 132 ? 1.904 9.372 -8.856 1.00 95.81 132 LEU A CA 1
ATOM 1046 C C . LEU A 1 132 ? 0.664 9.153 -9.714 1.00 95.81 132 LEU A C 1
ATOM 1048 O O . LEU A 1 132 ? 0.720 9.307 -10.941 1.00 95.81 132 LEU A O 1
ATOM 1052 N N . THR A 1 133 ? -0.451 8.848 -9.057 1.00 96.62 133 THR A N 1
ATOM 1053 C CA . THR A 1 133 ? -1.764 8.862 -9.698 1.00 96.62 133 THR A CA 1
ATOM 1054 C C . THR A 1 133 ? -2.035 10.221 -10.336 1.00 96.62 133 THR A C 1
ATOM 1056 O O . THR A 1 133 ? -1.683 11.272 -9.795 1.00 96.62 133 THR A O 1
ATOM 1059 N N . LYS A 1 134 ? -2.679 10.206 -11.504 1.00 93.88 134 LYS A N 1
ATOM 1060 C CA . LYS A 1 134 ? -3.217 11.423 -12.138 1.00 93.88 134 LYS A CA 1
ATOM 1061 C C . LYS A 1 134 ? -4.727 11.542 -11.951 1.00 93.88 134 LYS A C 1
ATOM 1063 O O . LYS A 1 134 ? -5.341 12.490 -12.436 1.00 93.88 134 LYS A O 1
ATOM 1068 N N . ASN A 1 135 ? -5.335 10.575 -11.271 1.00 96.00 135 ASN A N 1
ATOM 1069 C CA . ASN A 1 135 ? -6.755 10.566 -10.992 1.00 96.00 135 ASN A CA 1
ATOM 1070 C C . ASN A 1 135 ? -7.034 11.383 -9.726 1.00 96.00 135 ASN A C 1
ATOM 1072 O O . ASN A 1 135 ? -6.755 10.942 -8.611 1.00 96.00 135 ASN A O 1
ATOM 1076 N N . ASN A 1 136 ? -7.652 12.552 -9.900 1.00 96.00 136 ASN A N 1
ATOM 1077 C CA . ASN A 1 136 ? -7.955 13.477 -8.804 1.00 96.00 136 ASN A CA 1
ATOM 1078 C C . ASN A 1 136 ? -8.777 12.838 -7.675 1.00 96.00 136 ASN A C 1
ATOM 1080 O O . ASN A 1 136 ? -8.596 13.188 -6.513 1.00 96.00 136 ASN A O 1
ATOM 1084 N N . ARG A 1 137 ? -9.671 11.891 -7.992 1.00 95.62 137 ARG A N 1
ATOM 1085 C CA . ARG A 1 137 ? -10.488 11.217 -6.976 1.00 95.62 137 ARG A CA 1
ATOM 1086 C C . ARG A 1 137 ? -9.649 10.269 -6.124 1.00 95.62 137 ARG A C 1
ATOM 1088 O O . ARG A 1 137 ? -9.815 10.244 -4.909 1.00 95.62 137 ARG A O 1
ATOM 1095 N N . ILE A 1 138 ? -8.755 9.507 -6.755 1.00 96.81 138 ILE A N 1
ATOM 1096 C CA . ILE A 1 138 ? -7.826 8.609 -6.056 1.00 96.81 138 ILE A CA 1
ATOM 1097 C C . ILE A 1 138 ? -6.875 9.434 -5.187 1.00 96.81 138 ILE A C 1
ATOM 1099 O O . ILE A 1 138 ? -6.763 9.161 -3.994 1.00 96.81 138 ILE A O 1
ATOM 1103 N N . ALA A 1 139 ? -6.271 10.482 -5.759 1.00 96.88 139 ALA A N 1
ATOM 1104 C CA . ALA A 1 139 ? -5.383 11.392 -5.040 1.00 96.88 139 ALA A CA 1
ATOM 1105 C C . ALA A 1 139 ? -6.062 11.976 -3.792 1.00 96.88 139 ALA A C 1
ATOM 1107 O O . ALA A 1 139 ? -5.494 11.923 -2.707 1.00 96.88 139 ALA A O 1
ATOM 1108 N N . LEU A 1 140 ? -7.308 12.450 -3.920 1.00 96.62 140 LEU A N 1
ATOM 1109 C CA . LEU A 1 140 ? -8.068 13.014 -2.803 1.00 96.62 140 LEU A CA 1
ATOM 1110 C C . LEU A 1 140 ? -8.322 11.994 -1.683 1.00 96.62 140 LEU A C 1
ATOM 1112 O O . LEU A 1 140 ? -8.232 12.340 -0.509 1.00 96.62 140 LEU A O 1
ATOM 1116 N N . ILE A 1 141 ? -8.642 10.740 -2.015 1.00 97.00 141 ILE A N 1
ATOM 1117 C CA . ILE A 1 141 ? -8.830 9.686 -1.005 1.00 97.00 141 ILE A CA 1
ATOM 1118 C C . ILE A 1 141 ? -7.508 9.391 -0.289 1.00 97.00 141 ILE A C 1
ATOM 1120 O O . ILE A 1 141 ? -7.480 9.274 0.935 1.00 97.00 141 ILE A O 1
ATOM 1124 N N . CYS A 1 142 ? -6.412 9.284 -1.037 1.00 97.38 142 CYS A N 1
ATOM 1125 C CA . CYS A 1 142 ? -5.090 9.033 -0.475 1.00 97.38 142 CYS A CA 1
ATOM 1126 C C . CYS A 1 142 ? -4.610 10.188 0.414 1.00 97.38 142 CYS A C 1
ATOM 1128 O O . CYS A 1 142 ? -4.084 9.937 1.496 1.00 97.38 142 CYS A O 1
ATOM 1130 N N . ASP A 1 143 ? -4.880 11.432 0.023 1.00 95.75 143 ASP A N 1
ATOM 1131 C CA . ASP A 1 143 ? -4.608 12.624 0.827 1.00 95.75 143 ASP A CA 1
ATOM 1132 C C . ASP A 1 143 ? -5.458 12.660 2.110 1.00 95.75 143 ASP A C 1
ATOM 1134 O O . ASP A 1 143 ? -4.930 12.843 3.208 1.00 95.75 143 ASP A O 1
ATOM 1138 N N . LYS A 1 144 ? -6.763 12.346 2.019 1.00 95.69 144 LYS A N 1
ATOM 1139 C CA . LYS A 1 144 ? -7.629 12.170 3.200 1.00 95.69 144 LYS A CA 1
ATOM 1140 C C . LYS A 1 144 ? -7.047 11.131 4.161 1.00 95.69 144 LYS A C 1
ATOM 1142 O O . LYS A 1 144 ? -6.992 11.396 5.361 1.00 95.69 144 LYS A O 1
ATOM 1147 N N . LEU A 1 145 ? -6.605 9.972 3.661 1.00 95.38 145 LEU A N 1
ATOM 1148 C CA . LEU A 1 145 ? -5.968 8.932 4.479 1.00 95.38 145 LEU A CA 1
ATOM 1149 C C . LEU A 1 145 ? -4.689 9.456 5.143 1.00 95.38 145 LEU A C 1
ATOM 1151 O O . LEU A 1 145 ?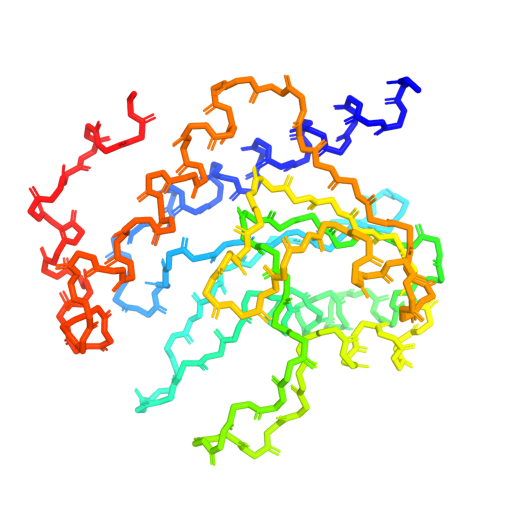 -4.530 9.297 6.351 1.00 95.38 145 LEU A O 1
ATOM 1155 N N . MET A 1 146 ? -3.815 10.125 4.389 1.00 93.00 146 MET A N 1
ATOM 1156 C CA . MET A 1 146 ? -2.585 10.716 4.917 1.00 93.00 146 MET A CA 1
ATOM 1157 C C . MET A 1 146 ? -2.868 11.743 6.021 1.00 93.00 146 MET A C 1
ATOM 1159 O O . MET A 1 146 ? -2.232 11.709 7.074 1.00 93.00 146 MET A O 1
ATOM 1163 N N . SER A 1 147 ? -3.874 12.601 5.836 1.00 93.00 147 SER A N 1
ATOM 1164 C CA . SER A 1 147 ? -4.245 13.630 6.814 1.00 93.00 147 SER A CA 1
ATOM 1165 C 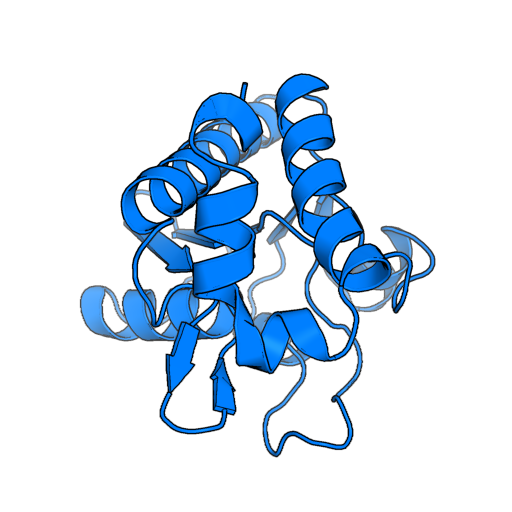C . SER A 1 147 ? -4.645 13.063 8.182 1.00 93.00 147 SER A C 1
ATOM 1167 O O . SER A 1 147 ? -4.541 13.763 9.191 1.00 93.00 147 SER A O 1
ATOM 1169 N N . LEU A 1 148 ? -5.062 11.789 8.250 1.00 93.19 148 LEU A N 1
ATOM 1170 C CA . LEU A 1 148 ? -5.387 11.134 9.516 1.00 93.19 148 LEU A CA 1
ATOM 1171 C C . LEU A 1 148 ? -4.164 11.036 10.433 1.00 93.19 148 LEU A C 1
ATOM 1173 O O . LEU A 1 148 ? -4.329 11.197 11.643 1.00 93.19 148 LEU A O 1
ATOM 1177 N N . PHE A 1 149 ? -2.961 10.819 9.884 1.00 89.44 149 PHE A N 1
ATOM 1178 C CA . PHE A 1 149 ? -1.726 10.767 10.675 1.00 89.44 149 PHE A CA 1
ATOM 1179 C C . PHE A 1 149 ? -1.493 12.087 11.409 1.00 89.44 149 PHE A C 1
ATOM 1181 O O . PHE A 1 149 ? -1.318 12.084 12.622 1.00 89.44 149 PHE A O 1
ATOM 1188 N N . SER A 1 150 ? -1.603 13.217 10.709 1.00 87.12 150 SER A N 1
ATOM 1189 C CA . SER A 1 150 ? -1.437 14.543 11.314 1.00 87.12 150 SER A CA 1
ATOM 1190 C C . SER A 1 150 ? -2.600 14.927 12.234 1.00 87.12 150 SER A C 1
ATOM 1192 O O . SER A 1 150 ? -2.395 15.577 13.255 1.00 87.12 150 SER A O 1
ATOM 1194 N N . ARG A 1 151 ? -3.835 14.534 11.893 1.00 90.75 151 ARG A N 1
ATOM 1195 C CA . ARG A 1 151 ? -5.041 14.898 12.655 1.00 90.75 151 ARG A CA 1
ATOM 1196 C C . ARG A 1 151 ? -5.157 14.160 13.986 1.00 90.75 151 ARG A C 1
ATOM 1198 O O . ARG A 1 151 ? -5.659 14.733 14.951 1.00 90.75 151 ARG A O 1
ATOM 1205 N N . TYR A 1 152 ? -4.781 12.885 14.017 1.00 89.25 152 TYR A N 1
ATOM 1206 C CA . TYR A 1 152 ? -4.969 12.025 15.187 1.00 89.25 152 TYR A CA 1
ATOM 1207 C C . TYR A 1 152 ? -3.661 11.681 15.905 1.00 89.25 152 TYR A C 1
ATOM 1209 O O . TYR A 1 152 ? -3.730 11.213 17.041 1.00 89.25 152 TYR A O 1
ATOM 1217 N N . ASP A 1 153 ? -2.501 11.944 15.294 1.00 85.88 153 ASP A N 1
ATOM 1218 C CA . ASP A 1 153 ? -1.172 11.767 15.889 1.00 85.88 153 ASP A CA 1
ATOM 1219 C C . ASP A 1 153 ? -1.053 10.407 16.616 1.00 85.88 153 ASP A C 1
ATOM 1221 O O . ASP A 1 153 ? -1.410 9.368 16.056 1.00 85.88 153 ASP A O 1
ATOM 1225 N N . SER A 1 154 ? -0.631 10.372 17.882 1.00 79.62 154 SER A N 1
ATOM 1226 C CA . SER A 1 154 ? -0.486 9.146 18.672 1.00 79.62 154 SER A CA 1
ATOM 1227 C C . SER A 1 154 ? -1.774 8.316 18.789 1.00 79.62 154 SER A C 1
ATOM 1229 O O . SER A 1 154 ? -1.696 7.083 18.870 1.00 79.62 154 SER A O 1
ATOM 1231 N N . ARG A 1 155 ? -2.961 8.943 18.721 1.00 84.19 155 ARG A N 1
ATOM 1232 C CA . ARG A 1 155 ? -4.257 8.241 18.789 1.00 84.19 155 ARG A CA 1
ATOM 1233 C C . ARG A 1 155 ? -4.481 7.323 17.599 1.00 84.19 155 ARG A C 1
ATOM 1235 O O . ARG A 1 155 ? -5.207 6.340 17.733 1.00 84.19 155 ARG A O 1
ATOM 1242 N N . ILE A 1 156 ? -3.853 7.590 16.453 1.00 85.56 156 ILE A N 1
ATOM 1243 C CA . ILE A 1 156 ? -4.033 6.750 15.266 1.00 85.56 156 ILE A CA 1
ATOM 1244 C C . ILE A 1 156 ? -3.545 5.319 15.490 1.00 85.56 156 ILE A C 1
ATOM 1246 O O . ILE A 1 156 ? -4.062 4.392 14.881 1.00 85.56 156 ILE A O 1
ATOM 1250 N N . ASN A 1 157 ? -2.587 5.120 16.396 1.00 82.19 157 ASN A N 1
ATOM 1251 C CA . ASN A 1 157 ? -2.026 3.804 16.684 1.00 82.19 157 ASN A CA 1
ATOM 1252 C C . ASN A 1 157 ? -2.767 3.074 17.816 1.00 82.19 157 ASN A C 1
ATOM 1254 O O . ASN A 1 157 ? -2.755 1.839 17.848 1.00 82.19 157 ASN A O 1
ATOM 1258 N N . SER A 1 158 ? -3.394 3.809 18.741 1.00 84.88 158 SER A N 1
ATOM 1259 C CA . SER A 1 158 ? -4.076 3.254 19.919 1.00 84.88 158 SER A CA 1
ATOM 1260 C C . SER A 1 158 ? -5.593 3.125 19.752 1.00 84.88 158 SER A C 1
ATOM 1262 O O . SER A 1 158 ? -6.174 2.170 20.260 1.00 84.88 158 SER A O 1
ATOM 1264 N N . GLU A 1 159 ? -6.231 4.036 19.015 1.00 90.75 159 GLU A N 1
ATOM 1265 C CA . GLU A 1 159 ? -7.691 4.166 18.911 1.00 90.75 159 GLU A CA 1
ATOM 1266 C C . GLU A 1 159 ? -8.215 3.991 17.479 1.00 90.75 159 GLU A C 1
ATOM 1268 O O . GLU A 1 159 ? -9.337 4.403 17.180 1.00 90.75 159 GLU A O 1
ATOM 1273 N N . LEU A 1 160 ? -7.432 3.388 16.576 1.00 92.25 160 LEU A N 1
ATOM 1274 C CA . LEU A 1 160 ? -7.742 3.415 15.146 1.00 92.25 160 LEU A CA 1
ATOM 1275 C C . LEU A 1 160 ? -9.172 2.975 14.823 1.00 92.25 160 LEU A C 1
ATOM 1277 O O . LEU A 1 160 ? -9.884 3.668 14.106 1.00 92.25 160 LEU A O 1
ATOM 1281 N N . LEU A 1 161 ? -9.625 1.851 15.382 1.00 93.44 161 LEU A N 1
ATOM 1282 C CA . LEU A 1 161 ? -10.972 1.343 15.124 1.00 93.44 161 LEU A CA 1
ATOM 1283 C C . LEU A 1 161 ? -12.066 2.324 15.575 1.00 93.44 161 LEU A C 1
ATOM 1285 O O . LEU A 1 161 ? -13.091 2.451 14.907 1.00 93.44 161 LEU A O 1
ATOM 1289 N N . LYS A 1 162 ? -11.855 3.034 16.687 1.00 94.38 162 LYS A N 1
ATOM 1290 C CA . LYS A 1 162 ? -12.788 4.059 17.167 1.00 94.38 162 LYS A CA 1
ATOM 1291 C C . LYS A 1 162 ? -12.837 5.233 16.190 1.00 94.38 162 LYS A C 1
ATOM 1293 O O . LYS A 1 162 ? -13.924 5.608 15.770 1.00 94.38 162 LYS A O 1
ATOM 1298 N N . ILE A 1 163 ? -11.676 5.725 15.754 1.00 94.56 163 ILE A N 1
ATOM 1299 C CA . ILE A 1 163 ? -11.568 6.794 14.747 1.00 94.56 163 ILE A CA 1
ATOM 1300 C C . ILE A 1 163 ? -12.291 6.392 13.455 1.00 94.56 163 ILE A C 1
ATOM 1302 O O . ILE A 1 163 ? -13.079 7.158 12.910 1.00 94.56 163 ILE A O 1
ATOM 1306 N N . LYS A 1 164 ? -12.084 5.161 12.983 1.00 95.38 164 LYS A N 1
ATOM 1307 C CA . LYS A 1 164 ? -12.743 4.636 11.780 1.00 95.38 164 LYS A CA 1
ATOM 1308 C C . LYS A 1 164 ? -14.265 4.605 11.909 1.00 95.38 164 LYS A C 1
ATOM 1310 O O . LYS A 1 164 ? -14.955 4.970 10.962 1.00 95.38 164 LYS A O 1
ATOM 1315 N N . LYS A 1 165 ? -14.784 4.210 13.076 1.00 95.31 165 LYS A N 1
ATOM 1316 C CA . LYS A 1 165 ? -16.224 4.234 13.383 1.00 95.31 165 LYS A CA 1
ATOM 1317 C C . LYS A 1 165 ? -16.784 5.658 13.464 1.00 95.31 165 LYS A C 1
ATOM 1319 O O . LYS A 1 165 ? -17.906 5.870 13.028 1.00 95.31 165 LYS A O 1
ATOM 1324 N N . GLU A 1 166 ? -16.017 6.618 13.984 1.00 94.69 166 GLU A N 1
ATOM 1325 C CA . GLU A 1 166 ? -16.397 8.041 14.018 1.00 94.69 166 GLU A CA 1
ATOM 1326 C C . GLU A 1 166 ? -16.477 8.653 12.611 1.00 94.69 166 GLU A C 1
ATOM 1328 O O . GLU A 1 166 ? -17.369 9.452 12.338 1.00 94.69 166 GLU A O 1
ATOM 1333 N N . LEU A 1 167 ? -15.557 8.278 11.715 1.00 94.12 167 LEU A N 1
ATOM 1334 C CA . LEU A 1 167 ? -15.545 8.739 10.322 1.00 94.12 167 LEU A CA 1
ATOM 1335 C C . LEU A 1 167 ? -16.662 8.099 9.480 1.00 94.12 167 LEU A C 1
ATOM 1337 O O . LEU A 1 167 ? -17.210 8.755 8.594 1.00 94.12 167 LEU A O 1
ATOM 1341 N N . GLY A 1 168 ? -16.995 6.836 9.761 1.00 92.19 168 GLY A N 1
ATOM 1342 C CA . GLY A 1 168 ? -18.052 6.084 9.086 1.00 92.19 168 GLY A CA 1
ATOM 1343 C C . GLY A 1 168 ? -17.780 5.798 7.603 1.00 92.19 168 GLY A C 1
ATOM 1344 O O . GLY A 1 168 ? -16.717 6.103 7.058 1.00 92.19 168 GLY A O 1
ATOM 1345 N N . ASP A 1 169 ? -18.777 5.221 6.927 1.00 87.38 169 ASP A N 1
ATOM 1346 C CA . ASP A 1 169 ? -18.666 4.801 5.519 1.00 87.38 169 ASP A CA 1
ATOM 1347 C C . ASP A 1 169 ? -18.523 5.985 4.553 1.00 87.38 169 ASP A C 1
ATOM 1349 O O . ASP A 1 169 ? -17.926 5.859 3.484 1.00 87.38 169 ASP A O 1
ATOM 1353 N N . GLY A 1 170 ? -19.014 7.162 4.955 1.00 89.00 170 GLY A N 1
ATOM 1354 C CA . GLY A 1 170 ? -18.928 8.397 4.174 1.00 89.00 170 GLY A CA 1
ATOM 1355 C C . GLY A 1 170 ? -17.506 8.934 3.996 1.00 89.00 170 GLY A C 1
ATOM 1356 O O . GLY A 1 170 ? -17.304 9.853 3.208 1.00 89.00 170 GLY A O 1
ATOM 1357 N N . PHE A 1 171 ? -16.511 8.373 4.689 1.00 92.00 171 PHE A N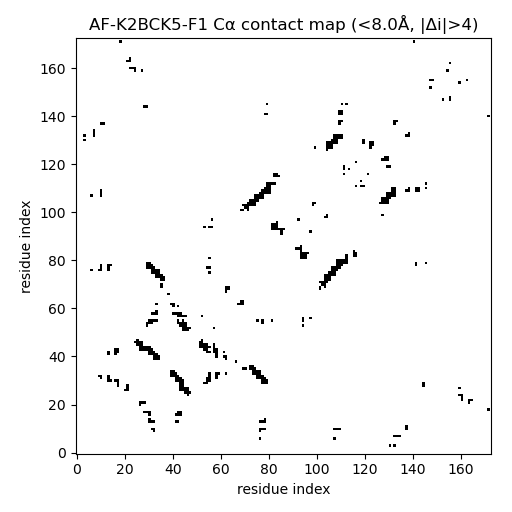 1
ATOM 1358 C CA . PHE A 1 171 ? -15.115 8.794 4.565 1.00 92.00 171 PHE A CA 1
ATOM 1359 C C . PHE A 1 171 ? -14.575 8.673 3.128 1.00 92.00 171 PHE A C 1
ATOM 1361 O O . PHE A 1 171 ? -13.878 9.572 2.643 1.00 92.00 171 PHE A O 1
ATOM 1368 N N . PHE A 1 172 ? -14.928 7.579 2.443 1.00 90.88 172 PHE A N 1
ATOM 1369 C CA . PHE A 1 172 ? -14.471 7.266 1.082 1.00 90.88 172 PHE A CA 1
ATOM 1370 C C . PHE A 1 172 ? -15.339 7.883 -0.026 1.00 90.88 172 PHE A C 1
ATOM 1372 O O . PHE A 1 172 ? -15.027 7.711 -1.210 1.00 90.88 172 PHE A O 1
ATOM 1379 N N . SER A 1 173 ? -16.414 8.584 0.349 1.00 83.12 173 SER A N 1
ATOM 1380 C CA . SER A 1 173 ? -17.295 9.302 -0.576 1.00 83.12 173 SER A CA 1
ATOM 1381 C C . SER A 1 173 ? -16.627 10.535 -1.184 1.00 83.12 173 SER A C 1
ATOM 1383 O O . SER A 1 173 ? -15.819 11.219 -0.497 1.00 83.12 173 SER A O 1
#

Solvent-accessible surface area (backbone atoms only — not comparable to full-atom values): 9458 Å² total; per-residue (Å²): 114,71,67,60,53,53,50,44,54,49,38,51,51,25,50,49,54,40,60,79,41,47,86,41,80,45,40,52,83,43,24,10,25,38,39,39,93,92,47,71,34,74,26,43,12,30,52,58,90,95,42,77,48,51,13,60,59,44,11,49,55,53,35,37,73,77,72,39,80,70,52,51,86,18,32,42,28,24,34,50,44,68,47,72,62,61,53,92,92,52,98,56,76,18,53,44,52,51,40,52,76,58,54,32,33,38,35,38,22,30,30,76,45,69,92,82,39,96,53,74,62,62,42,44,78,73,67,32,53,65,46,70,54,86,47,66,70,56,29,51,52,24,45,55,48,56,48,44,53,76,74,43,47,78,46,51,80,77,41,42,56,58,55,50,62,74,54,42,83,66,64,83,105

Secondary structure (DSSP, 8-state):
-HHHHHHHHHHHHHHHHHHHTTT-TTEEEEEEEEEETTEEEEEEEEEETTEEE-HHHHHHHHHHHHH-SPPTT-EEEESSPPP-S--TT-SSPPHHHHHHHTT--EEEESS--TTT-S-THHHHHTT-EEEE---HHHHHHHHHHHHHHHHHTTHHHHSHHHHHHHH-GGGG-

Mean predicted aligned error: 3.86 Å

Nearest PDB structures (foldseek):
  8vlm-assembly2_D  TM=6.195E-01  e=1.043E-03  Saccharomyces cerevisiae
  2z3i-assembly1_D  TM=6.064E-01  e=2.368E-01  Aspergillus terreus
  3oj6-assembly1_C  TM=6.197E-01  e=8.282E-01  Coccidioides immitis

Foldseek 3Di:
DVVLVVLLVVLVVLVVVCLVCVLPPFFALKKKWKDAPPDIDIFGFTDDPLDTRHRLVVNQVVCCVPPNQGDLAIEIRMLEDWAPDDDPVDPDGTSLVVCVVSNHAHYEYLYYPVVHDVDPVVSVVVVHPYYYRPDPLSNVLSVLSSVCCVVCPPCCSVPVSVVSVVCPSVSSD

Radius of gyration: 15.05 Å; Cα contacts (8 Å, |Δi|>4): 295; chains: 1; bounding box: 37×34×41 Å

pLDDT: mean 91.89, std 8.95, range [53.47, 98.81]